Protein AF-A0A8I2B6G9-F1 (afdb_monomer_lite)

Radius of gyration: 22.97 Å; chains: 1; bounding box: 51×26×64 Å

Structure (mmCIF, N/CA/C/O backbone):
data_AF-A0A8I2B6G9-F1
#
_entry.id   AF-A0A8I2B6G9-F1
#
loop_
_atom_site.group_PDB
_atom_site.id
_atom_site.type_symbol
_atom_site.label_atom_id
_atom_site.label_alt_id
_atom_site.label_comp_id
_atom_site.label_asym_id
_atom_site.label_entity_id
_atom_site.label_seq_id
_atom_site.pdbx_PDB_ins_code
_atom_site.Cartn_x
_atom_site.Cartn_y
_atom_site.Cartn_z
_atom_site.occupancy
_atom_site.B_iso_or_equiv
_atom_site.auth_seq_id
_atom_site.auth_comp_id
_atom_site.auth_asym_id
_atom_site.auth_atom_id
_atom_site.pdbx_PDB_model_num
ATOM 1 N N . GLN A 1 1 ? -30.997 2.018 23.240 1.00 63.59 1 GLN A N 1
ATOM 2 C CA . GLN A 1 1 ? -29.910 2.979 23.531 1.00 63.59 1 GLN A CA 1
ATOM 3 C C . GLN A 1 1 ? -28.960 2.312 24.519 1.00 63.59 1 GLN A C 1
ATOM 5 O O . GLN A 1 1 ? -29.452 1.754 25.492 1.00 63.59 1 GLN A O 1
ATOM 10 N N . PHE A 1 2 ? -27.650 2.287 24.257 1.00 69.81 2 PHE A N 1
ATOM 11 C CA . PHE A 1 2 ? -26.674 1.741 25.210 1.00 69.81 2 PHE A CA 1
ATOM 12 C C . PHE A 1 2 ? -26.359 2.807 26.263 1.00 69.81 2 PHE A C 1
ATOM 14 O O . PHE A 1 2 ? -26.075 3.947 25.904 1.00 69.81 2 PHE A O 1
ATOM 21 N N . ARG A 1 3 ? -26.441 2.454 27.548 1.00 81.56 3 ARG A N 1
ATOM 22 C CA . ARG A 1 3 ? -25.988 3.314 28.647 1.00 81.56 3 ARG A CA 1
ATOM 23 C C . ARG A 1 3 ? -24.576 2.879 29.016 1.00 81.56 3 ARG A C 1
ATOM 25 O O . ARG A 1 3 ? -24.388 1.740 29.428 1.00 81.56 3 ARG A O 1
ATOM 32 N N . LEU A 1 4 ? -23.609 3.763 28.805 1.00 84.38 4 LEU A N 1
ATOM 33 C CA . LEU A 1 4 ? -22.190 3.534 29.067 1.00 84.38 4 LEU A CA 1
ATOM 34 C C . LEU A 1 4 ? -21.694 4.646 29.989 1.00 84.38 4 LEU A C 1
ATOM 36 O O . LEU A 1 4 ? -22.085 5.800 29.809 1.00 84.38 4 LEU A O 1
ATOM 40 N N . SER A 1 5 ? -20.835 4.313 30.950 1.00 89.12 5 SER A N 1
ATOM 41 C CA . SER A 1 5 ? -20.016 5.329 31.618 1.00 89.12 5 SER A CA 1
ATOM 42 C C . SER A 1 5 ? -18.998 5.919 30.633 1.00 89.12 5 SER A C 1
ATOM 44 O O . SER A 1 5 ? -18.712 5.315 29.595 1.00 89.12 5 SER A O 1
ATOM 46 N N . GLU A 1 6 ? -18.412 7.077 30.947 1.00 87.56 6 GLU A N 1
ATOM 47 C CA . GLU A 1 6 ? -17.354 7.667 30.108 1.00 87.56 6 GLU A CA 1
ATOM 48 C C . GLU A 1 6 ? -16.176 6.709 29.896 1.00 87.56 6 GLU A C 1
ATOM 50 O O . GLU A 1 6 ? -15.682 6.561 28.778 1.00 87.56 6 GLU A O 1
ATOM 55 N N . GLU A 1 7 ? -15.769 5.989 30.943 1.00 89.50 7 GLU A N 1
ATOM 56 C CA . GLU A 1 7 ? -14.690 5.003 30.855 1.00 89.50 7 GLU A CA 1
ATOM 57 C C . GLU A 1 7 ? -15.046 3.860 29.889 1.00 89.50 7 GLU A C 1
ATOM 59 O O . GLU A 1 7 ? -14.235 3.453 29.053 1.00 89.50 7 GLU A O 1
ATOM 64 N N . GLN A 1 8 ? -16.283 3.363 29.959 1.00 84.25 8 GLN A N 1
ATOM 65 C CA . GLN A 1 8 ? -16.772 2.313 29.066 1.00 84.25 8 GLN A CA 1
ATOM 66 C C . GLN A 1 8 ? -16.881 2.807 27.620 1.00 84.25 8 GLN A C 1
ATOM 68 O O . GLN A 1 8 ? -16.534 2.073 26.694 1.00 84.25 8 GLN A O 1
ATOM 73 N N . TYR A 1 9 ? -17.316 4.053 27.419 1.00 90.19 9 TYR A N 1
ATOM 74 C CA . TYR A 1 9 ? -17.375 4.672 26.100 1.00 90.19 9 TYR A CA 1
ATOM 75 C C . TYR A 1 9 ? -15.980 4.838 25.487 1.00 90.19 9 TYR A C 1
ATOM 77 O O . TYR A 1 9 ? -15.789 4.504 24.319 1.00 90.19 9 TYR A O 1
ATOM 85 N N . ASN A 1 10 ? -14.984 5.263 26.269 1.00 89.38 10 ASN A N 1
ATOM 86 C CA . ASN A 1 10 ? -13.607 5.382 25.789 1.00 89.38 10 ASN A CA 1
ATOM 87 C C . ASN A 1 10 ? -13.007 4.029 25.398 1.00 89.38 10 ASN A C 1
ATOM 89 O O . ASN A 1 10 ? -12.422 3.914 24.322 1.00 89.38 10 ASN A O 1
ATOM 93 N N . LYS A 1 11 ? -13.212 2.978 26.202 1.00 86.88 11 LYS A N 1
ATOM 94 C CA . LYS A 1 11 ? -12.775 1.615 25.843 1.00 86.88 11 LYS A CA 1
ATOM 95 C C . LYS A 1 11 ? -13.428 1.134 24.548 1.00 86.88 11 LYS A C 1
ATOM 97 O O . LYS A 1 11 ? -12.756 0.559 23.691 1.00 86.88 11 LYS A O 1
ATOM 102 N N . LEU A 1 12 ? -14.725 1.397 24.390 1.00 87.06 12 LEU A N 1
ATOM 103 C CA . LEU A 1 12 ?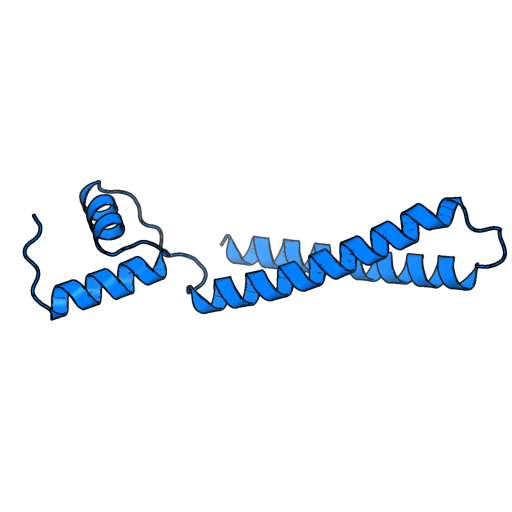 -15.483 1.055 23.189 1.00 87.06 12 LEU A CA 1
ATOM 104 C C . LEU A 1 12 ? -14.985 1.829 21.960 1.00 87.06 12 LEU A C 1
ATOM 106 O O . LEU A 1 12 ? -14.876 1.249 20.883 1.00 87.06 12 LEU A O 1
ATOM 110 N N . LYS A 1 13 ? -14.669 3.117 22.124 1.00 88.94 13 LYS A N 1
ATOM 111 C CA . LYS A 1 13 ? -14.144 3.983 21.067 1.00 88.94 13 LYS A CA 1
ATOM 112 C C . LYS A 1 13 ? -12.778 3.511 20.585 1.00 88.94 13 LYS A C 1
ATOM 114 O O . LYS A 1 13 ? -12.648 3.245 19.398 1.00 88.94 13 LYS A O 1
ATOM 119 N N . ILE A 1 14 ? -11.823 3.331 21.499 1.00 86.62 14 ILE A N 1
ATOM 120 C CA . ILE A 1 14 ? -10.473 2.841 21.176 1.00 86.62 14 ILE A CA 1
ATOM 121 C C . ILE A 1 14 ? -10.567 1.488 20.471 1.00 86.62 14 ILE A C 1
ATOM 123 O O . ILE A 1 14 ? -9.971 1.283 19.420 1.00 86.62 14 ILE A O 1
ATOM 127 N N . SER A 1 15 ? -11.388 0.583 21.011 1.00 83.00 15 SER A N 1
ATOM 128 C CA . SER A 1 15 ? -11.599 -0.721 20.391 1.00 83.00 15 SER A CA 1
ATOM 129 C C . SER A 1 15 ? -12.192 -0.582 18.990 1.00 83.00 15 SER A C 1
ATOM 131 O O . SER A 1 15 ? -11.714 -1.238 18.082 1.00 83.00 15 SER A O 1
ATOM 133 N N . GLY A 1 16 ? -13.190 0.280 18.777 1.00 85.62 16 GLY A N 1
ATOM 134 C CA . GLY A 1 16 ? -13.763 0.533 17.452 1.00 85.62 16 GLY A CA 1
ATOM 135 C C . GLY A 1 16 ? -12.751 1.101 16.456 1.00 85.62 16 GLY A C 1
ATOM 136 O O . GLY A 1 16 ? -12.692 0.628 15.320 1.00 85.62 16 GLY A O 1
ATOM 137 N N . GLU A 1 17 ? -11.915 2.042 16.896 1.00 84.56 17 GLU A N 1
ATOM 138 C CA . GLU A 1 17 ? -10.838 2.645 16.102 1.00 84.56 17 GLU A CA 1
ATOM 139 C C . GLU A 1 17 ? -9.827 1.598 15.625 1.00 84.56 17 GLU A C 1
ATOM 141 O O . GLU A 1 17 ? -9.445 1.625 14.455 1.00 84.56 17 GLU A O 1
ATOM 146 N N . THR A 1 18 ? -9.488 0.608 16.461 1.00 77.69 18 THR A N 1
ATOM 147 C CA . THR A 1 18 ? -8.638 -0.523 16.056 1.00 77.69 18 THR A CA 1
ATOM 148 C C . THR A 1 18 ? -9.203 -1.266 14.841 1.00 77.69 18 THR A C 1
ATOM 150 O O . THR A 1 18 ? -8.437 -1.723 14.002 1.00 77.69 18 THR A O 1
ATOM 153 N N . TYR A 1 19 ? -10.530 -1.348 14.688 1.00 76.94 19 TYR A N 1
ATOM 154 C CA . TYR A 1 19 ? -11.193 -1.982 13.536 1.00 76.94 19 TYR A CA 1
ATOM 155 C C . TYR A 1 19 ? -11.600 -0.988 12.434 1.00 76.94 19 TYR A C 1
ATOM 157 O O . TYR A 1 19 ? -12.285 -1.382 11.488 1.00 76.94 19 TYR A O 1
ATOM 165 N N . GLY A 1 20 ? -11.240 0.296 12.550 1.00 78.81 20 GLY A N 1
ATOM 166 C CA . GLY A 1 20 ? -11.689 1.349 11.633 1.00 78.81 20 GLY A CA 1
ATOM 167 C C . GLY A 1 20 ? -13.206 1.588 11.666 1.00 78.81 20 GLY A C 1
ATOM 168 O O . GLY A 1 20 ? -13.796 2.002 10.669 1.00 78.81 20 GLY A O 1
ATOM 169 N N . LEU A 1 21 ? -13.866 1.282 12.785 1.00 84.06 21 LEU A N 1
ATOM 170 C CA . LEU A 1 21 ? -15.313 1.394 12.963 1.00 84.06 21 LEU A CA 1
ATOM 171 C C . LEU A 1 21 ? -15.655 2.522 13.937 1.00 84.06 21 LEU A C 1
ATOM 173 O O . LEU A 1 21 ? -14.970 2.743 14.931 1.00 84.06 21 LEU A O 1
ATOM 177 N N . SER A 1 22 ? -16.787 3.190 13.706 1.00 87.31 22 SER A N 1
ATOM 178 C CA . SER A 1 22 ? -17.329 4.114 14.704 1.00 87.31 22 SER A CA 1
ATOM 179 C C . SER A 1 22 ? -17.783 3.353 15.963 1.00 87.31 22 SER A C 1
ATOM 181 O O . SER A 1 22 ? -18.203 2.194 15.853 1.00 87.31 22 SER A O 1
ATOM 183 N N . PRO A 1 23 ? -17.783 3.984 17.155 1.00 88.19 23 PRO A N 1
ATOM 184 C CA . PRO A 1 23 ? -18.118 3.304 18.412 1.00 88.19 23 PRO A CA 1
ATOM 185 C C . PRO A 1 23 ? -19.487 2.606 18.376 1.00 88.19 23 PRO A C 1
ATOM 187 O O . PRO A 1 23 ? -19.624 1.460 18.799 1.00 88.19 23 PRO A O 1
ATOM 190 N N . ASN A 1 24 ? -20.498 3.257 17.788 1.00 87.25 24 ASN A N 1
ATOM 191 C CA . ASN A 1 24 ? -21.844 2.694 17.638 1.00 87.25 24 ASN A CA 1
ATOM 192 C C . ASN A 1 24 ? -21.881 1.485 16.694 1.00 87.25 24 ASN A C 1
ATOM 194 O O . ASN A 1 24 ? -22.579 0.505 16.965 1.00 87.25 24 ASN A O 1
ATOM 198 N N . LEU A 1 25 ? -21.139 1.538 15.584 1.00 85.62 25 LEU A N 1
ATOM 199 C CA . LEU A 1 25 ? -21.084 0.439 14.623 1.00 85.62 25 LEU A CA 1
ATOM 200 C C . LEU A 1 25 ? -20.312 -0.757 15.196 1.00 85.62 25 LEU A C 1
ATOM 202 O O . LEU A 1 25 ? -20.721 -1.902 15.000 1.00 85.62 25 LEU A O 1
ATOM 206 N N . TYR A 1 26 ? -19.250 -0.486 15.955 1.00 86.81 26 TYR A N 1
ATOM 207 C CA . TYR A 1 26 ? -18.488 -1.486 16.693 1.00 86.81 26 TYR A CA 1
ATOM 208 C C . TYR A 1 26 ? -19.337 -2.170 17.775 1.00 86.81 26 TYR A C 1
ATOM 210 O O . TYR A 1 26 ? -19.424 -3.397 17.791 1.00 86.81 26 TYR A O 1
ATOM 218 N N . ALA A 1 27 ? -20.063 -1.403 18.600 1.00 87.44 27 ALA A N 1
ATOM 219 C CA . ALA A 1 27 ? -20.996 -1.944 19.595 1.00 87.44 27 ALA A CA 1
ATOM 220 C C . ALA A 1 27 ? -22.087 -2.817 18.963 1.00 87.44 27 ALA A C 1
ATOM 222 O O . ALA A 1 27 ? -22.399 -3.894 19.468 1.00 87.44 27 ALA A O 1
ATOM 223 N N . LYS A 1 28 ? -22.642 -2.381 17.825 1.00 86.69 28 LYS A N 1
ATOM 224 C CA . LYS A 1 28 ? -23.634 -3.157 17.073 1.00 86.69 28 LYS A CA 1
ATOM 225 C C . LYS A 1 28 ? -23.053 -4.488 16.584 1.00 86.69 28 LYS A C 1
ATOM 227 O O . LYS A 1 28 ? -23.699 -5.519 16.745 1.00 86.69 28 LYS A O 1
ATOM 232 N N . LYS A 1 29 ? -21.834 -4.483 16.035 1.00 84.88 29 LYS A N 1
ATOM 233 C CA . LYS A 1 29 ? -21.137 -5.698 15.579 1.00 84.88 29 LYS A CA 1
ATOM 234 C C . LYS A 1 29 ? -20.779 -6.649 16.728 1.00 84.88 29 LYS A C 1
ATOM 236 O O . LYS A 1 29 ? -20.951 -7.859 16.576 1.00 84.88 29 LYS A O 1
ATOM 241 N N . LEU A 1 30 ? -20.347 -6.122 17.875 1.00 82.12 30 LEU A N 1
ATOM 242 C CA . LEU A 1 30 ? -20.141 -6.894 19.107 1.00 82.12 30 LEU A CA 1
ATOM 243 C C . LEU A 1 30 ? -21.439 -7.576 19.563 1.00 82.12 30 LEU A C 1
ATOM 245 O O . LEU A 1 30 ? -21.461 -8.783 19.789 1.00 82.12 30 LEU A O 1
ATOM 249 N N . ALA A 1 31 ? -22.537 -6.816 19.642 1.00 82.62 31 ALA A N 1
ATOM 250 C CA . ALA A 1 31 ? -23.838 -7.320 20.084 1.00 82.62 31 ALA A CA 1
ATOM 251 C C . ALA A 1 31 ? -24.420 -8.389 19.143 1.00 82.62 31 ALA A C 1
ATOM 253 O O . ALA A 1 31 ? -25.112 -9.301 19.588 1.00 82.62 31 ALA A O 1
ATOM 254 N N . GLN A 1 32 ? -24.105 -8.314 17.848 1.00 84.56 32 GLN A N 1
ATOM 255 C CA . GLN A 1 32 ? -24.513 -9.296 16.838 1.00 84.56 32 GLN A CA 1
ATOM 256 C C . GLN A 1 32 ? -23.657 -10.579 16.838 1.00 84.56 32 GLN A C 1
ATOM 258 O O . GLN A 1 32 ? -23.763 -11.370 15.904 1.00 84.56 32 GLN A O 1
ATOM 263 N N . LYS A 1 33 ? -22.811 -10.800 17.860 1.00 66.00 33 LYS A N 1
ATOM 264 C CA . LYS A 1 33 ? -21.860 -11.926 17.954 1.00 66.00 33 LYS A CA 1
ATOM 265 C C . LYS A 1 33 ? -20.941 -12.057 16.733 1.00 66.00 33 LYS A C 1
ATOM 267 O O . LYS A 1 33 ? -20.466 -13.150 16.435 1.00 66.00 33 LYS A O 1
ATOM 272 N N . SER A 1 34 ? -20.681 -10.963 16.010 1.00 65.31 34 SER A N 1
ATOM 273 C CA . SER A 1 34 ? -19.729 -11.030 14.903 1.00 65.31 34 SER A CA 1
ATOM 274 C C . SER A 1 34 ? -18.349 -11.368 15.466 1.00 65.31 34 SER A C 1
ATOM 276 O O . SER A 1 34 ? -17.915 -10.772 16.455 1.00 65.31 34 SER A O 1
ATOM 278 N N . HIS A 1 35 ? -17.671 -12.347 14.865 1.00 60.56 35 HIS A N 1
ATOM 279 C CA . HIS A 1 35 ? -16.283 -12.658 15.184 1.00 60.56 35 HIS A CA 1
ATOM 280 C C . HIS A 1 35 ? -15.406 -11.493 14.713 1.00 60.56 35 HIS A C 1
ATOM 282 O O . HIS A 1 35 ? -14.846 -11.508 13.619 1.00 60.56 35 HIS A O 1
ATOM 288 N N . LEU A 1 36 ? -15.340 -10.442 15.527 1.00 64.12 36 LEU A N 1
ATOM 289 C CA . LEU A 1 36 ? -14.407 -9.340 15.366 1.00 64.12 36 LEU A CA 1
ATOM 290 C C . LEU A 1 36 ? -13.009 -9.905 15.614 1.00 64.12 36 LEU A C 1
ATOM 292 O O . LEU A 1 36 ? -12.554 -10.035 16.747 1.00 64.12 36 LEU A O 1
ATOM 296 N N . LYS A 1 37 ? -12.366 -10.338 14.529 1.00 66.75 37 LYS A N 1
ATOM 297 C CA . LYS A 1 37 ? -10.994 -10.827 14.552 1.00 66.75 37 LYS A CA 1
ATOM 298 C C . LYS A 1 37 ? -10.078 -9.616 14.607 1.00 66.75 37 LYS A C 1
ATOM 300 O O . LYS A 1 37 ? -10.130 -8.797 13.688 1.00 66.75 37 LYS A O 1
ATOM 305 N N . LYS A 1 38 ? -9.276 -9.507 15.672 1.00 67.69 38 LYS A N 1
ATOM 306 C CA . LYS A 1 38 ? -8.326 -8.404 15.835 1.00 67.69 38 LYS A CA 1
ATOM 307 C C . LYS A 1 38 ? -7.540 -8.228 14.526 1.00 67.69 38 LYS A C 1
ATOM 309 O O . LYS A 1 38 ? -7.005 -9.223 14.027 1.00 67.69 38 LYS A O 1
ATOM 314 N N . PRO A 1 39 ? -7.515 -7.021 13.941 1.00 70.38 39 PRO A N 1
ATOM 315 C CA . PRO A 1 39 ? -6.749 -6.792 12.731 1.00 70.38 39 PRO A CA 1
ATOM 316 C C . PRO A 1 39 ? -5.267 -7.051 13.001 1.00 70.38 39 PRO A C 1
ATOM 318 O O . PRO A 1 39 ? -4.759 -6.775 14.087 1.00 70.38 39 PRO A O 1
ATOM 321 N N . TYR A 1 40 ? -4.591 -7.615 12.002 1.00 82.12 40 TYR A N 1
ATOM 322 C CA . TYR A 1 40 ? -3.171 -7.968 12.083 1.00 82.12 40 TYR A CA 1
ATOM 323 C C . TYR A 1 40 ? -2.261 -6.744 12.223 1.00 82.12 40 TYR A C 1
ATOM 325 O O . TYR A 1 40 ? -1.153 -6.859 12.735 1.00 82.12 40 TYR A O 1
ATOM 333 N N . LEU A 1 41 ? -2.733 -5.586 11.763 1.00 81.69 41 LEU A N 1
ATOM 334 C CA . LEU A 1 41 ? -2.029 -4.316 11.833 1.00 81.69 41 LEU A CA 1
ATOM 335 C C . LEU A 1 41 ? -2.892 -3.316 12.587 1.00 81.69 41 LEU A C 1
ATOM 337 O O . LEU A 1 41 ? -4.093 -3.205 12.333 1.00 81.69 41 LEU A O 1
ATOM 341 N N . GLU A 1 42 ? -2.257 -2.568 13.481 1.00 83.75 42 GLU A N 1
ATOM 342 C CA . GLU A 1 42 ? -2.896 -1.422 14.115 1.00 83.75 42 GLU A CA 1
ATOM 343 C C . GLU A 1 42 ? -3.160 -0.332 13.059 1.00 83.75 42 GLU A C 1
ATOM 345 O O . GLU A 1 42 ? -2.476 -0.253 12.033 1.00 83.75 42 GLU A O 1
ATOM 350 N N . HIS A 1 43 ? -4.154 0.524 13.302 1.00 77.19 43 HIS A N 1
ATOM 351 C CA . HIS A 1 43 ? -4.644 1.498 12.318 1.00 77.19 43 HIS A CA 1
ATOM 352 C C . HIS A 1 43 ? -3.525 2.343 11.675 1.00 77.19 43 HIS A C 1
ATOM 354 O O . HIS A 1 43 ? -3.460 2.477 10.451 1.00 77.19 43 HIS A O 1
ATOM 360 N N . ASP A 1 44 ? -2.603 2.871 12.480 1.00 83.00 44 ASP A N 1
ATOM 361 C CA . ASP A 1 44 ? -1.529 3.739 11.985 1.00 83.00 44 ASP A CA 1
ATOM 362 C C . ASP A 1 44 ? -0.488 2.977 11.157 1.00 83.00 44 ASP A C 1
ATOM 364 O O . ASP A 1 44 ? 0.032 3.502 10.169 1.00 83.00 44 ASP A O 1
ATOM 368 N N . GLN A 1 45 ? -0.243 1.708 11.494 1.00 82.62 45 GLN A N 1
ATOM 369 C CA . GLN A 1 45 ? 0.614 0.824 10.704 1.00 82.62 45 GLN A CA 1
ATOM 370 C C . GLN A 1 45 ? -0.030 0.523 9.349 1.00 82.62 45 GLN A C 1
ATOM 372 O O . GLN A 1 45 ? 0.638 0.613 8.319 1.00 82.62 45 GLN A O 1
ATOM 377 N N . ALA A 1 46 ? -1.336 0.238 9.331 1.00 84.56 46 ALA A N 1
ATOM 378 C CA . ALA A 1 46 ? -2.085 0.010 8.098 1.00 84.56 46 ALA A CA 1
ATOM 379 C C . ALA A 1 46 ? -2.096 1.257 7.196 1.00 84.56 46 ALA A C 1
ATOM 381 O O . ALA A 1 46 ? -1.911 1.150 5.983 1.00 84.56 46 ALA A O 1
ATOM 382 N N . LYS A 1 47 ? -2.245 2.451 7.782 1.00 84.12 47 LYS A N 1
ATOM 383 C CA . LYS A 1 47 ? -2.203 3.726 7.053 1.00 84.12 47 LYS A CA 1
ATOM 384 C C . LYS A 1 47 ? -0.825 4.004 6.447 1.00 84.12 47 LYS A C 1
ATOM 386 O O . LYS A 1 47 ? -0.743 4.424 5.293 1.00 84.12 47 LYS A O 1
ATOM 391 N N . SER A 1 48 ? 0.246 3.753 7.201 1.00 90.81 48 SER A N 1
ATOM 392 C CA . SER A 1 48 ? 1.624 3.893 6.712 1.00 90.81 48 SER A CA 1
ATOM 393 C C . SER A 1 48 ? 1.915 2.914 5.569 1.00 90.81 48 SER A C 1
ATOM 395 O O . SER A 1 48 ? 2.400 3.312 4.509 1.00 90.81 48 SER A O 1
ATOM 397 N N . LEU A 1 49 ? 1.509 1.650 5.732 1.00 88.62 49 LEU A N 1
ATOM 398 C CA . LEU A 1 49 ? 1.649 0.626 4.699 1.00 88.62 49 LEU A CA 1
ATOM 399 C C . LEU A 1 49 ? 0.901 1.010 3.414 1.00 88.62 49 LEU A C 1
ATOM 401 O O . LEU A 1 49 ? 1.457 0.893 2.325 1.00 88.62 49 LEU A O 1
ATOM 405 N N . LEU A 1 50 ? -0.331 1.515 3.528 1.00 90.19 50 LEU A N 1
ATOM 406 C CA . LEU A 1 50 ? -1.118 1.967 2.379 1.00 90.19 50 LEU A CA 1
ATOM 407 C C . LEU A 1 50 ? -0.417 3.093 1.605 1.00 90.19 50 LEU A C 1
ATOM 409 O O . LEU A 1 50 ? -0.418 3.087 0.372 1.00 90.19 50 LEU A O 1
ATOM 413 N N . LEU A 1 51 ? 0.189 4.050 2.314 1.00 93.38 51 LEU A N 1
ATOM 414 C CA . LEU A 1 51 ? 0.932 5.146 1.696 1.00 93.38 51 LEU A CA 1
ATOM 415 C C . LEU A 1 51 ? 2.134 4.621 0.900 1.00 93.38 51 LEU A C 1
ATOM 417 O O . LEU A 1 51 ? 2.318 5.006 -0.255 1.00 93.38 51 LEU A O 1
ATOM 421 N N . GLU A 1 52 ? 2.923 3.725 1.491 1.00 94.75 52 GLU A N 1
ATOM 422 C CA . GLU A 1 52 ? 4.095 3.150 0.827 1.00 94.75 52 GLU A CA 1
ATOM 423 C C . GLU A 1 52 ? 3.714 2.281 -0.376 1.00 94.75 52 GLU A C 1
ATOM 425 O O . GLU A 1 52 ? 4.290 2.437 -1.455 1.00 94.75 52 GLU A O 1
ATOM 430 N N . LEU A 1 53 ? 2.679 1.446 -0.252 1.00 94.50 53 LEU A N 1
ATOM 431 C CA . LEU A 1 53 ? 2.155 0.666 -1.377 1.00 94.50 53 LEU A CA 1
ATOM 432 C C . LEU A 1 53 ? 1.656 1.568 -2.515 1.00 94.50 53 LEU A C 1
ATOM 434 O O . LEU A 1 53 ? 1.883 1.270 -3.686 1.00 94.50 53 LEU A O 1
ATOM 438 N N . SER A 1 54 ? 1.034 2.704 -2.190 1.00 90.81 54 SER A N 1
ATOM 439 C CA . SER A 1 54 ? 0.559 3.669 -3.191 1.00 90.81 54 SER A CA 1
ATOM 440 C C . SER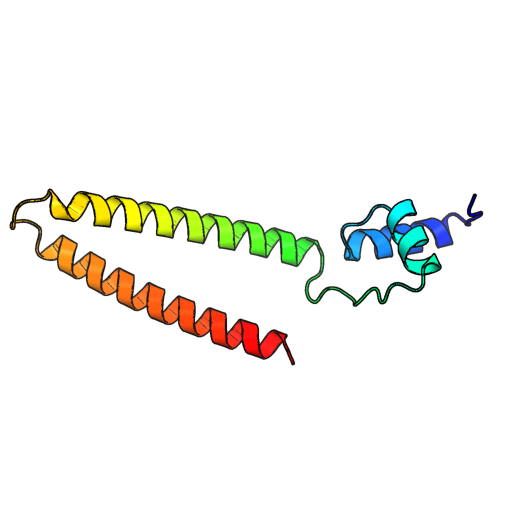 A 1 54 ? 1.712 4.338 -3.946 1.00 90.81 54 SER A C 1
ATOM 442 O O . SER A 1 54 ? 1.649 4.492 -5.171 1.00 90.81 54 SER A O 1
ATOM 444 N N . LYS A 1 55 ? 2.795 4.701 -3.243 1.00 93.75 55 LYS A N 1
ATOM 445 C CA . LYS A 1 55 ? 4.018 5.232 -3.868 1.00 93.75 55 LYS A CA 1
ATOM 446 C C . LYS A 1 55 ? 4.644 4.199 -4.804 1.00 93.75 55 LYS A C 1
ATOM 448 O O . LYS A 1 55 ? 4.954 4.519 -5.951 1.00 93.75 55 LYS A O 1
ATOM 453 N N . GLN A 1 56 ? 4.763 2.952 -4.350 1.00 92.69 56 GLN A N 1
ATOM 454 C CA . GLN A 1 56 ? 5.300 1.861 -5.164 1.00 92.69 56 GLN A CA 1
ATOM 455 C C . GLN A 1 56 ? 4.440 1.592 -6.403 1.00 92.69 56 GLN A C 1
ATOM 457 O O . GLN A 1 56 ? 4.971 1.527 -7.509 1.00 92.69 56 GLN A O 1
ATOM 462 N N . GLY A 1 57 ? 3.115 1.519 -6.250 1.00 92.31 57 GLY A N 1
ATOM 463 C CA . GLY A 1 57 ? 2.186 1.355 -7.370 1.00 92.31 57 GLY A CA 1
ATOM 464 C C . GLY A 1 57 ? 2.277 2.498 -8.383 1.00 92.31 57 GLY A C 1
ATOM 465 O O . GLY A 1 57 ? 2.248 2.266 -9.591 1.00 92.31 57 GLY A O 1
ATOM 466 N N . THR A 1 58 ? 2.473 3.731 -7.909 1.00 92.06 58 THR A N 1
ATOM 467 C CA . THR A 1 58 ? 2.699 4.894 -8.777 1.00 92.06 58 THR A CA 1
ATOM 468 C C . THR A 1 58 ? 3.990 4.750 -9.584 1.00 92.06 58 THR A C 1
ATOM 470 O O . THR A 1 58 ? 3.970 4.953 -10.799 1.00 92.06 58 THR A O 1
ATOM 473 N N . ASN A 1 59 ? 5.092 4.348 -8.947 1.00 90.88 59 ASN A N 1
ATOM 474 C CA . ASN A 1 59 ? 6.371 4.123 -9.626 1.00 90.88 59 ASN A CA 1
ATOM 475 C C . ASN A 1 59 ? 6.276 2.987 -10.655 1.00 90.88 59 ASN A C 1
ATOM 477 O O . ASN A 1 59 ? 6.712 3.148 -11.795 1.00 90.88 59 ASN A O 1
ATOM 481 N N . LEU A 1 60 ? 5.636 1.872 -10.291 1.00 91.25 60 LEU A N 1
ATOM 482 C CA . LEU A 1 60 ? 5.369 0.753 -11.199 1.00 91.25 60 LEU A CA 1
ATOM 483 C C . LEU A 1 60 ? 4.568 1.196 -12.427 1.00 91.25 60 LEU A C 1
ATOM 485 O O . LEU A 1 60 ? 4.918 0.848 -13.552 1.00 91.25 60 LEU A O 1
ATOM 489 N N . ASN A 1 61 ? 3.534 2.017 -12.232 1.00 89.12 61 ASN A N 1
ATOM 490 C CA . ASN A 1 61 ? 2.727 2.540 -13.330 1.00 89.12 61 ASN A CA 1
ATOM 491 C C . ASN A 1 61 ? 3.535 3.465 -14.255 1.00 89.12 61 ASN A C 1
ATOM 493 O O . ASN A 1 61 ? 3.343 3.451 -15.469 1.00 89.12 61 ASN A O 1
ATOM 497 N N . GLN A 1 62 ? 4.460 4.261 -13.710 1.00 88.75 62 GLN A N 1
ATOM 498 C CA . GLN A 1 62 ? 5.361 5.082 -14.523 1.00 88.75 62 GLN A CA 1
ATOM 499 C C . GLN A 1 62 ? 6.310 4.219 -15.365 1.00 88.75 62 GLN A C 1
ATOM 501 O O . GLN A 1 62 ? 6.481 4.493 -16.553 1.00 88.75 62 GLN A O 1
ATOM 506 N N . ILE A 1 63 ? 6.878 3.158 -14.783 1.00 85.56 63 ILE A N 1
ATOM 507 C CA . ILE A 1 63 ? 7.738 2.204 -15.499 1.00 85.56 63 ILE A CA 1
ATOM 508 C C . ILE A 1 63 ? 6.950 1.508 -16.613 1.00 85.56 63 ILE A C 1
ATOM 510 O O . ILE A 1 63 ? 7.400 1.487 -17.756 1.00 85.56 63 ILE A O 1
ATOM 514 N N . ALA A 1 64 ? 5.749 1.010 -16.314 1.00 82.81 64 ALA A N 1
ATOM 515 C CA . ALA A 1 64 ? 4.884 0.369 -17.302 1.00 82.81 64 ALA A CA 1
ATOM 516 C C . ALA A 1 64 ? 4.522 1.320 -18.455 1.00 82.81 64 ALA A C 1
ATOM 518 O O . ALA A 1 64 ? 4.580 0.933 -19.618 1.00 82.81 64 ALA A O 1
ATOM 519 N N . LYS A 1 65 ? 4.212 2.591 -18.160 1.00 84.38 65 LYS A N 1
ATOM 520 C CA . LYS A 1 65 ? 3.971 3.610 -19.195 1.00 84.38 65 LYS A CA 1
ATOM 521 C C . LYS A 1 65 ? 5.191 3.832 -20.087 1.00 84.38 65 LYS A C 1
ATOM 523 O O . LYS A 1 65 ? 5.019 3.895 -21.300 1.00 84.38 65 LYS A O 1
ATOM 528 N N . LYS A 1 66 ? 6.396 3.926 -19.512 1.00 81.25 66 LYS A N 1
ATOM 529 C CA . LYS A 1 66 ? 7.642 4.043 -20.290 1.00 81.25 66 LYS A CA 1
ATOM 530 C C . LYS A 1 66 ? 7.880 2.814 -21.169 1.00 81.25 66 LYS A C 1
ATOM 532 O O . LYS A 1 66 ? 8.201 2.967 -22.339 1.00 81.25 66 LYS A O 1
ATOM 537 N N . LEU A 1 67 ? 7.657 1.612 -20.638 1.00 76.19 67 LEU A N 1
ATOM 538 C CA . LEU A 1 67 ? 7.761 0.360 -21.394 1.00 76.19 67 LEU A CA 1
ATOM 539 C C . LEU A 1 67 ? 6.754 0.280 -22.546 1.00 76.19 67 LEU A C 1
ATOM 541 O O . LEU A 1 67 ? 7.108 -0.117 -23.645 1.00 76.19 67 LEU A O 1
ATOM 545 N N . ASN A 1 68 ? 5.513 0.714 -22.341 1.00 77.81 68 ASN A N 1
ATOM 546 C CA . ASN A 1 68 ? 4.508 0.718 -23.408 1.00 77.81 68 ASN A CA 1
ATOM 547 C C . ASN A 1 68 ? 4.810 1.743 -24.515 1.00 77.81 68 ASN A C 1
ATOM 549 O O . ASN A 1 68 ? 4.304 1.625 -25.627 1.00 77.81 68 ASN A O 1
ATOM 553 N N . GLN A 1 69 ? 5.608 2.772 -24.220 1.00 73.00 69 GLN A N 1
ATOM 554 C CA . GLN A 1 69 ? 6.109 3.722 -25.219 1.00 73.00 69 GLN A CA 1
ATOM 555 C C . GLN A 1 69 ? 7.331 3.176 -25.974 1.00 73.00 69 GLN A C 1
ATOM 557 O O . GLN A 1 69 ? 7.679 3.707 -27.026 1.00 73.00 69 GLN A O 1
ATOM 562 N N . PHE A 1 70 ? 7.937 2.100 -25.465 1.00 62.56 70 PHE A N 1
ATOM 563 C CA . PHE A 1 70 ? 9.176 1.510 -25.957 1.00 62.56 70 PHE A CA 1
ATOM 564 C C . PHE A 1 70 ? 9.032 0.855 -27.337 1.00 62.56 70 PHE A C 1
ATOM 566 O O . PHE A 1 70 ? 9.917 1.008 -28.168 1.00 62.56 70 PHE A O 1
ATOM 573 N N . ASP A 1 71 ? 7.885 0.235 -27.640 1.00 56.69 71 ASP A N 1
ATOM 574 C CA . ASP A 1 71 ? 7.583 -0.327 -28.976 1.00 56.69 71 ASP A CA 1
ATOM 575 C C . ASP A 1 71 ? 7.577 0.731 -30.101 1.00 56.69 71 ASP A C 1
ATOM 577 O O . ASP A 1 71 ? 7.508 0.391 -31.281 1.00 56.69 71 ASP A O 1
ATOM 581 N N . ARG A 1 72 ? 7.628 2.025 -29.752 1.00 60.06 72 ARG A N 1
ATOM 582 C CA . ARG A 1 72 ? 7.696 3.148 -30.699 1.00 60.06 72 ARG A CA 1
ATOM 583 C C . ARG A 1 72 ? 9.083 3.795 -30.790 1.00 60.06 72 ARG A C 1
ATOM 585 O O . ARG A 1 72 ? 9.226 4.759 -31.539 1.00 60.06 72 A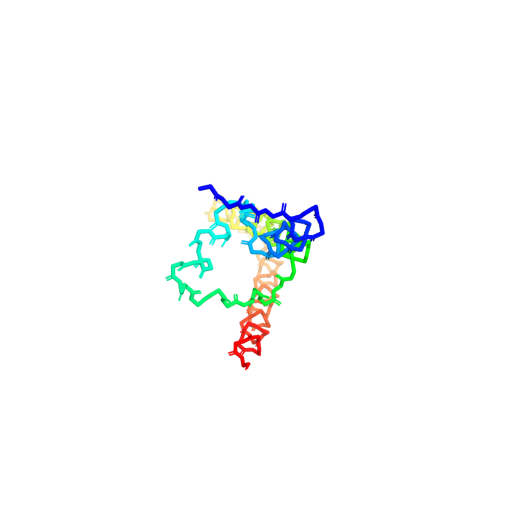RG A O 1
ATOM 592 N N . MET A 1 73 ? 10.070 3.326 -30.024 1.00 56.72 73 MET A N 1
ATOM 593 C CA . MET A 1 73 ? 11.432 3.870 -30.010 1.00 56.72 73 MET A CA 1
ATOM 594 C C . MET A 1 73 ? 12.333 3.032 -30.925 1.00 56.72 73 MET A C 1
ATOM 596 O O . MET A 1 73 ? 12.407 1.813 -30.794 1.00 56.72 73 MET A O 1
ATOM 600 N N . ASP A 1 74 ? 12.975 3.691 -31.892 1.00 59.66 74 ASP A N 1
ATOM 601 C CA . ASP A 1 74 ? 13.885 3.059 -32.852 1.00 59.66 74 ASP A CA 1
ATOM 602 C C . ASP A 1 74 ? 15.131 2.482 -32.141 1.00 59.66 74 ASP A C 1
ATOM 604 O O . ASP A 1 74 ? 15.470 2.889 -31.029 1.00 59.66 74 ASP A O 1
ATOM 608 N N . ASN A 1 75 ? 15.823 1.534 -32.781 1.00 56.69 75 ASN A N 1
ATOM 609 C CA . ASN A 1 75 ? 16.861 0.634 -32.235 1.00 56.69 75 ASN A CA 1
ATOM 610 C C . ASN A 1 75 ? 18.116 1.284 -31.581 1.00 56.69 75 ASN A C 1
ATOM 612 O O . ASN A 1 75 ? 19.095 0.582 -31.306 1.00 56.69 75 ASN A O 1
ATOM 616 N N . GLN A 1 76 ? 18.137 2.593 -31.323 1.00 55.16 76 GLN A N 1
ATOM 617 C CA . GLN A 1 76 ? 19.269 3.299 -30.712 1.00 55.16 76 GLN A CA 1
ATOM 618 C C . GLN A 1 76 ? 19.349 3.169 -29.181 1.00 55.16 76 GLN A C 1
ATOM 620 O O . GLN A 1 76 ? 20.433 3.325 -28.626 1.00 55.16 76 GLN A O 1
ATOM 625 N N . ASP A 1 77 ? 18.280 2.765 -28.493 1.00 66.81 77 ASP A N 1
ATOM 626 C CA . ASP A 1 77 ? 18.234 2.815 -27.024 1.00 66.81 77 ASP A CA 1
ATOM 627 C C . ASP A 1 77 ? 18.556 1.472 -26.333 1.00 66.81 77 ASP A C 1
ATOM 629 O O . ASP A 1 77 ? 17.880 1.053 -25.389 1.00 66.81 77 ASP A O 1
ATOM 633 N N . LYS A 1 78 ? 19.611 0.769 -26.771 1.00 64.12 78 LYS A N 1
ATOM 634 C CA . LYS A 1 78 ? 20.054 -0.501 -26.148 1.00 64.12 78 LYS A CA 1
ATOM 635 C C . LYS A 1 78 ? 20.318 -0.376 -24.643 1.00 64.12 78 LYS A C 1
ATOM 637 O O . LYS A 1 78 ? 19.938 -1.268 -23.889 1.00 64.12 78 LYS A O 1
ATOM 642 N N . GLU A 1 79 ? 20.896 0.738 -24.199 1.00 73.25 79 GLU A N 1
ATOM 643 C CA . GLU A 1 79 ? 21.114 1.002 -22.769 1.00 73.25 79 GLU A CA 1
ATOM 644 C C . GLU A 1 79 ? 19.796 1.147 -21.997 1.00 73.25 79 GLU A C 1
ATOM 646 O O . GLU A 1 79 ? 19.683 0.665 -20.869 1.00 73.25 79 GLU A O 1
ATOM 651 N N . LEU A 1 80 ? 18.765 1.743 -22.607 1.00 74.38 80 LEU A N 1
ATOM 652 C CA . LEU A 1 80 ? 17.447 1.852 -21.984 1.00 74.38 80 LEU A CA 1
ATOM 653 C C . LEU A 1 80 ? 16.774 0.477 -21.888 1.00 74.38 80 LEU A C 1
ATOM 655 O O . LEU A 1 80 ? 16.187 0.170 -20.852 1.00 74.38 80 LEU A O 1
ATOM 659 N N . ILE A 1 81 ? 16.904 -0.377 -22.915 1.00 75.75 81 ILE A N 1
ATOM 660 C CA . ILE A 1 81 ? 16.426 -1.774 -22.873 1.00 75.75 81 ILE A CA 1
ATOM 661 C C . ILE A 1 81 ? 17.070 -2.520 -21.708 1.00 75.75 81 ILE A C 1
ATOM 663 O O . ILE A 1 81 ? 16.391 -3.236 -20.970 1.00 75.75 81 ILE A O 1
ATOM 667 N N . GLU A 1 82 ? 18.379 -2.374 -21.546 1.00 78.00 82 GLU A N 1
ATOM 668 C CA . GLU A 1 82 ? 19.135 -3.093 -20.527 1.00 78.00 82 GLU A CA 1
ATOM 669 C C . GLU A 1 82 ? 18.799 -2.596 -19.117 1.00 78.00 82 GLU A C 1
ATOM 671 O O . GLU A 1 82 ? 18.501 -3.403 -18.229 1.00 78.00 82 GLU A O 1
ATOM 676 N N . ALA A 1 83 ? 18.687 -1.276 -18.937 1.00 82.81 83 ALA A N 1
ATOM 677 C CA . ALA A 1 83 ? 18.208 -0.674 -17.698 1.00 82.81 83 ALA A CA 1
ATOM 678 C C . ALA A 1 83 ? 16.788 -1.151 -17.344 1.00 82.81 83 ALA A C 1
ATOM 680 O O . ALA A 1 83 ? 16.507 -1.498 -16.194 1.00 82.81 83 AL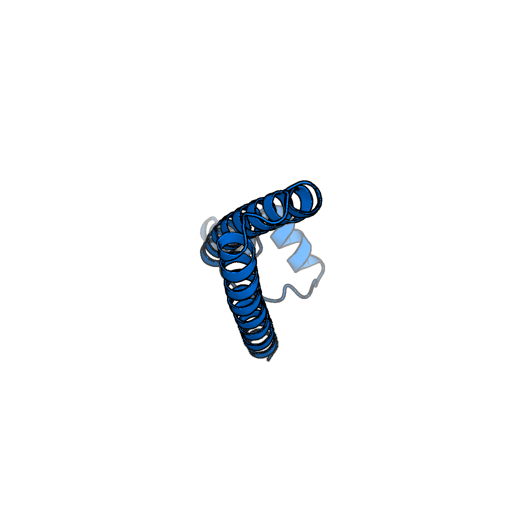A A O 1
ATOM 681 N N . LEU A 1 84 ? 15.888 -1.236 -18.326 1.00 83.06 84 LEU A N 1
ATOM 682 C CA . LEU A 1 84 ? 14.519 -1.710 -18.124 1.00 83.06 84 LEU A CA 1
ATOM 683 C C . LEU A 1 84 ? 14.461 -3.197 -17.748 1.00 83.06 84 LEU A C 1
ATOM 685 O O . LEU A 1 84 ? 13.719 -3.560 -16.832 1.00 83.06 84 LEU A O 1
ATOM 689 N N . ARG A 1 85 ? 15.273 -4.053 -18.383 1.00 82.75 85 ARG A N 1
ATOM 690 C CA . ARG A 1 85 ? 15.388 -5.481 -18.030 1.00 82.75 85 ARG A CA 1
ATOM 691 C C . ARG A 1 85 ? 15.900 -5.674 -16.607 1.00 82.75 85 ARG A C 1
ATOM 693 O O . ARG A 1 85 ? 15.326 -6.468 -15.862 1.00 82.75 85 ARG A O 1
ATOM 700 N N . TYR A 1 86 ? 16.931 -4.926 -16.217 1.00 87.50 86 TYR A N 1
ATOM 701 C CA . TYR A 1 86 ? 17.444 -4.946 -14.849 1.00 87.50 86 TYR A CA 1
ATOM 702 C C . TYR A 1 86 ? 16.360 -4.534 -13.845 1.00 87.50 86 TYR A C 1
ATOM 704 O O . TYR A 1 86 ? 16.092 -5.250 -12.878 1.00 87.50 86 TYR A O 1
ATOM 712 N N . THR A 1 87 ? 15.673 -3.422 -14.121 1.00 89.06 87 THR A N 1
ATOM 713 C CA . THR A 1 87 ? 14.614 -2.896 -13.248 1.00 89.06 87 THR A CA 1
ATOM 714 C C . THR A 1 87 ? 13.476 -3.906 -13.084 1.00 89.06 87 THR A C 1
ATOM 716 O O . THR A 1 87 ? 13.010 -4.138 -11.970 1.00 89.06 87 THR A O 1
ATOM 719 N N . TYR A 1 88 ? 13.063 -4.566 -14.171 1.00 90.31 88 TYR A N 1
ATOM 720 C CA . TYR A 1 88 ? 12.064 -5.634 -14.119 1.00 90.31 88 TYR A CA 1
ATOM 721 C C . TYR A 1 88 ? 12.506 -6.804 -13.226 1.00 90.31 88 TYR A C 1
ATOM 723 O O . TYR A 1 88 ? 11.719 -7.288 -12.414 1.00 90.31 88 TYR A O 1
ATOM 731 N N . GLY A 1 89 ? 13.772 -7.228 -13.319 1.00 89.44 89 GLY A N 1
ATOM 732 C CA . GLY A 1 89 ? 14.323 -8.290 -12.473 1.00 89.44 89 GLY A CA 1
ATOM 733 C C . GLY A 1 89 ? 14.273 -7.957 -10.979 1.00 89.44 89 GLY A C 1
ATOM 734 O O . GLY A 1 89 ? 13.849 -8.789 -10.174 1.00 89.44 89 GLY A O 1
ATOM 735 N N . VAL A 1 90 ? 14.629 -6.723 -10.610 1.00 91.75 90 VAL A N 1
ATOM 736 C CA . VAL A 1 90 ? 14.543 -6.240 -9.220 1.00 91.75 90 VAL A CA 1
ATOM 737 C C . VAL A 1 90 ? 13.096 -6.248 -8.721 1.00 91.75 90 VAL A C 1
ATOM 739 O O . VAL A 1 90 ? 12.819 -6.713 -7.614 1.00 91.75 90 VAL A O 1
ATOM 742 N N . LEU A 1 91 ? 12.152 -5.786 -9.544 1.00 92.44 91 LEU A N 1
ATOM 743 C CA . LEU A 1 91 ? 10.732 -5.769 -9.187 1.00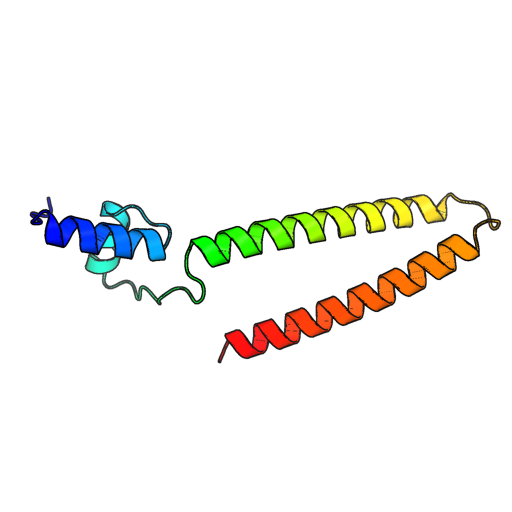 92.44 91 LEU A CA 1
ATOM 744 C C . LEU A 1 91 ? 10.160 -7.179 -9.003 1.00 92.44 91 LEU A C 1
ATOM 746 O O . LEU A 1 91 ? 9.405 -7.411 -8.060 1.00 92.44 91 LEU A O 1
ATOM 750 N N . ALA A 1 92 ? 10.554 -8.133 -9.849 1.00 90.44 92 ALA A N 1
ATOM 751 C CA . ALA A 1 92 ? 10.141 -9.528 -9.715 1.00 90.44 92 ALA A CA 1
ATOM 752 C C . ALA A 1 92 ? 10.649 -10.156 -8.403 1.00 90.44 92 ALA A C 1
ATOM 754 O O . ALA A 1 92 ? 9.914 -10.882 -7.730 1.00 90.44 92 ALA A O 1
ATOM 755 N N . GLN A 1 93 ? 11.884 -9.844 -7.995 1.00 88.19 93 GLN A N 1
ATOM 756 C CA . GLN A 1 93 ? 12.419 -10.283 -6.703 1.00 88.19 93 GLN A CA 1
ATOM 757 C C . GLN A 1 93 ? 11.677 -9.643 -5.525 1.00 88.19 93 GLN A C 1
ATOM 759 O O . GLN A 1 93 ? 11.316 -10.346 -4.581 1.00 88.19 93 GLN A O 1
ATOM 764 N N . ALA A 1 94 ? 11.393 -8.340 -5.595 1.00 90.81 94 ALA A N 1
ATOM 765 C CA . ALA A 1 94 ? 10.620 -7.648 -4.567 1.00 90.81 94 ALA A CA 1
ATOM 766 C C . ALA A 1 94 ? 9.212 -8.247 -4.422 1.00 90.81 94 ALA A C 1
ATOM 768 O O . ALA A 1 94 ? 8.768 -8.521 -3.308 1.00 90.81 94 ALA A O 1
ATOM 769 N N . GLN A 1 95 ? 8.537 -8.537 -5.540 1.00 92.19 95 GLN A N 1
ATOM 770 C CA . GLN A 1 95 ? 7.235 -9.204 -5.540 1.00 92.19 95 GLN A CA 1
ATOM 771 C C . GLN A 1 95 ? 7.290 -10.563 -4.831 1.00 92.19 95 GLN A C 1
ATOM 773 O O . GLN A 1 95 ? 6.408 -10.864 -4.026 1.00 92.19 95 GLN A O 1
ATOM 778 N N . LYS A 1 96 ? 8.324 -11.369 -5.095 1.00 92.00 96 LYS A N 1
ATOM 779 C CA . LYS A 1 96 ? 8.516 -12.661 -4.425 1.00 92.00 96 LYS A CA 1
ATOM 780 C C . LYS A 1 96 ? 8.703 -12.488 -2.913 1.00 92.00 96 LYS A C 1
ATOM 782 O O . LYS A 1 96 ? 8.022 -13.157 -2.141 1.00 92.00 96 LYS A O 1
ATOM 787 N N . GLY A 1 97 ? 9.542 -11.541 -2.492 1.00 91.75 97 GLY A N 1
ATOM 788 C CA . GLY A 1 97 ? 9.729 -11.224 -1.073 1.00 91.75 97 GLY A CA 1
ATOM 789 C C . GLY A 1 97 ? 8.432 -10.770 -0.393 1.00 91.75 97 GLY A C 1
ATOM 790 O O . GLY A 1 97 ? 8.120 -11.216 0.709 1.00 91.75 97 GLY A O 1
ATOM 791 N N . TYR A 1 98 ? 7.616 -9.952 -1.068 1.00 92.19 98 TYR A N 1
ATOM 792 C CA . TYR A 1 98 ? 6.302 -9.561 -0.552 1.00 92.19 98 TYR A CA 1
ATOM 793 C C . TYR A 1 98 ? 5.342 -10.744 -0.414 1.00 92.19 98 TYR A C 1
ATOM 795 O O . TYR A 1 98 ? 4.620 -10.820 0.578 1.00 92.19 98 TYR A O 1
ATOM 803 N N . GLN A 1 99 ? 5.342 -11.681 -1.365 1.00 91.75 99 GLN A N 1
ATOM 804 C CA . GLN A 1 99 ? 4.531 -12.897 -1.268 1.00 91.75 99 GLN A CA 1
ATOM 805 C C . GLN A 1 99 ? 4.957 -13.775 -0.086 1.00 91.75 99 GLN A C 1
ATOM 807 O O . GLN A 1 99 ? 4.100 -14.261 0.649 1.00 91.75 99 GLN A O 1
ATOM 812 N N . GLU A 1 100 ? 6.260 -13.945 0.131 1.00 91.81 100 GLU A N 1
ATOM 813 C CA . GLU A 1 100 ? 6.800 -14.719 1.254 1.00 91.81 100 GLU A CA 1
ATOM 814 C C . GLU A 1 100 ? 6.448 -14.080 2.606 1.00 91.81 100 GLU A C 1
ATOM 816 O O . GLU A 1 100 ? 5.948 -14.762 3.502 1.00 91.81 100 GLU A O 1
ATOM 821 N N . LEU A 1 101 ? 6.626 -12.761 2.742 1.00 91.12 101 LEU A N 1
ATOM 822 C CA . LEU A 1 101 ? 6.224 -12.015 3.940 1.00 91.12 101 LEU A CA 1
ATOM 823 C C . LEU A 1 101 ? 4.716 -12.121 4.191 1.00 91.12 101 LEU A C 1
ATOM 825 O O . LEU A 1 101 ? 4.283 -12.328 5.325 1.00 91.12 101 LEU A O 1
ATOM 829 N N . TRP A 1 102 ? 3.908 -12.028 3.134 1.00 87.00 102 TRP A N 1
ATOM 830 C CA . TRP A 1 102 ? 2.459 -12.170 3.239 1.00 87.00 102 TRP A CA 1
ATOM 831 C C . TRP A 1 102 ? 2.047 -13.563 3.730 1.00 87.00 102 TRP A C 1
ATOM 833 O O . TRP A 1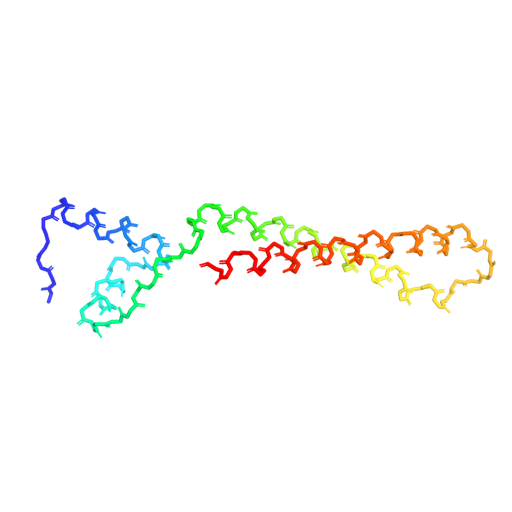 102 ? 1.171 -13.675 4.584 1.00 87.00 102 TRP A O 1
ATOM 843 N N . GLN A 1 103 ? 2.709 -14.625 3.262 1.00 86.06 103 GLN A N 1
ATOM 844 C CA . GLN A 1 103 ? 2.472 -15.988 3.749 1.00 86.06 103 GLN A CA 1
ATOM 845 C C . GLN A 1 103 ? 2.864 -16.171 5.221 1.00 86.06 103 GLN A C 1
ATOM 847 O O . GLN A 1 103 ? 2.196 -16.908 5.945 1.00 86.06 103 GLN A O 1
ATOM 852 N N . GLN A 1 104 ? 3.923 -15.504 5.687 1.00 82.81 104 GLN A N 1
ATOM 853 C CA . GLN A 1 104 ? 4.332 -15.557 7.095 1.00 82.81 104 GLN A CA 1
ATOM 854 C C . GLN A 1 104 ? 3.306 -14.897 8.024 1.00 82.81 104 GLN A C 1
ATOM 856 O O . GLN A 1 104 ? 3.058 -15.413 9.108 1.00 82.81 104 GLN A O 1
ATOM 861 N N . LEU A 1 105 ? 2.668 -13.810 7.583 1.00 77.00 105 LEU A N 1
ATOM 862 C CA . LEU A 1 105 ? 1.621 -13.105 8.336 1.00 77.00 105 LEU A CA 1
ATOM 863 C C . LEU A 1 105 ? 0.275 -13.854 8.388 1.00 77.00 105 LEU A C 1
ATOM 865 O O . LEU A 1 105 ? -0.612 -13.470 9.149 1.00 77.00 105 LEU A O 1
ATOM 869 N N . GLN A 1 106 ? 0.095 -14.894 7.568 1.00 72.62 106 GLN A N 1
ATOM 870 C CA . GLN A 1 106 ? -1.104 -15.741 7.574 1.00 72.62 106 GLN A CA 1
ATOM 871 C C . GLN A 1 106 ? -1.039 -16.901 8.586 1.00 72.62 106 GLN A C 1
ATOM 873 O O . GLN A 1 106 ? -2.057 -17.572 8.774 1.00 72.62 106 GLN A O 1
ATOM 878 N N . LYS A 1 107 ? 0.117 -17.136 9.224 1.00 50.84 107 LYS A N 1
ATOM 879 C CA . LYS A 1 107 ? 0.288 -18.083 10.341 1.00 50.84 107 LYS A CA 1
ATOM 880 C C . LYS A 1 107 ? -0.030 -17.420 11.678 1.00 50.84 107 LYS A C 1
ATOM 882 O O . LYS A 1 107 ? -0.572 -18.139 12.544 1.00 50.84 107 LYS A O 1
#

InterPro domains:
  IPR053842 Mobilization protein NikA-like [PF21983] (1-66)

Secondary structure (DSSP, 8-state):
-----HHHHHHHHHHHHHTT--HHHHHHHHHTT---PPPSS-HHHHHHHHHHHHHHHHHHHHHHHHHHHHTTS-TT-HHHHHHHHHHHHHHHHHHHHHHHHHHHTT-

Foldseek 3Di:
DDDDDPVRQVVLQLVQQQVVHHSVVSVVCVVVVNPPDRDLDGPVRVVVVVVVVVVVVVVVVVLVVVVVCVVVDPPPVPVVVVVSVVVVVVVVVVVVVVVVVVVVSVD

pLDDT: mean 81.73, std 10.5, range [50.84, 94.75]

Organism: Plesiomonas shigelloides (NCBI:txid703)

Sequence (107 aa):
QFRLSEEQYNKLKISGETYGLSPNLYAKKLAQKSHLKKPYLEHDQAKSLLLELSKQGTNLNQIAKKLNQFDRMDNQDKELIEALRYTYGVLAQAQKGYQELWQQLQK